Protein AF-A0A7Y0SHY5-F1 (afdb_monomer_lite)

pLDDT: mean 88.27, std 15.07, range [43.16, 98.62]

Structure (mmCIF, N/CA/C/O backbone):
data_AF-A0A7Y0SHY5-F1
#
_entry.id   AF-A0A7Y0SHY5-F1
#
loop_
_atom_site.group_PDB
_atom_site.id
_atom_site.type_symbol
_atom_site.label_atom_id
_atom_site.label_alt_id
_atom_site.label_comp_id
_atom_s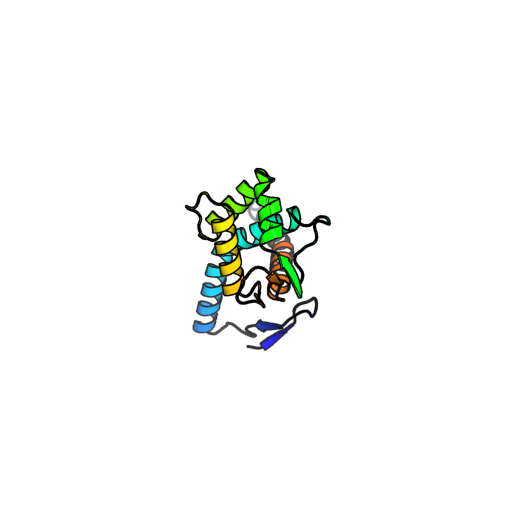ite.label_asym_id
_atom_site.label_entity_id
_atom_site.label_seq_id
_atom_site.pdbx_PDB_ins_code
_atom_site.Cartn_x
_atom_site.Cartn_y
_atom_site.Cartn_z
_atom_site.occupancy
_atom_site.B_iso_or_equiv
_atom_site.auth_seq_id
_atom_site.auth_comp_id
_atom_site.auth_asym_id
_atom_site.auth_atom_id
_atom_site.pdbx_PDB_model_num
ATOM 1 N N . MET A 1 1 ? 7.889 -0.012 -26.076 1.00 82.75 1 MET A N 1
ATOM 2 C CA . MET A 1 1 ? 7.323 -0.477 -24.797 1.00 82.75 1 MET A CA 1
ATOM 3 C C . MET A 1 1 ? 6.862 -1.886 -25.048 1.00 82.75 1 MET A C 1
ATOM 5 O O . MET A 1 1 ? 6.351 -2.134 -26.133 1.00 82.75 1 MET A O 1
ATOM 9 N N . THR A 1 2 ? 7.074 -2.766 -24.087 1.00 91.56 2 THR A N 1
ATOM 10 C CA . THR A 1 2 ? 6.633 -4.155 -24.140 1.00 91.56 2 THR A CA 1
ATOM 11 C C . THR A 1 2 ? 5.655 -4.412 -23.006 1.00 91.56 2 THR A C 1
ATOM 13 O O . THR A 1 2 ? 5.703 -3.724 -21.983 1.00 91.56 2 THR A O 1
ATOM 16 N N . THR A 1 3 ? 4.746 -5.357 -23.199 1.00 93.69 3 THR A N 1
ATOM 17 C CA . THR A 1 3 ? 3.853 -5.818 -22.139 1.00 93.69 3 THR A CA 1
ATOM 18 C C . THR A 1 3 ? 4.567 -6.915 -21.367 1.00 93.69 3 THR A C 1
ATOM 20 O O . THR A 1 3 ? 5.024 -7.890 -21.955 1.00 93.69 3 THR A O 1
ATOM 23 N N . VAL A 1 4 ? 4.665 -6.738 -20.057 1.00 94.81 4 VAL A N 1
ATOM 24 C CA . VAL A 1 4 ? 5.288 -7.679 -19.129 1.00 94.81 4 VAL A CA 1
ATOM 25 C C . VAL A 1 4 ? 4.202 -8.206 -18.200 1.00 94.81 4 VAL A C 1
ATOM 27 O O . VAL A 1 4 ? 3.299 -7.460 -17.817 1.00 94.81 4 VAL A O 1
ATOM 30 N N . GLU A 1 5 ? 4.263 -9.491 -17.885 1.00 96.25 5 GLU A N 1
ATOM 31 C CA . GLU A 1 5 ? 3.389 -10.147 -16.913 1.00 96.25 5 GLU A CA 1
ATOM 32 C C . GLU A 1 5 ? 4.039 -10.098 -15.524 1.00 96.25 5 GLU A C 1
ATOM 34 O O . GLU A 1 5 ? 5.265 -10.171 -15.415 1.00 96.25 5 GLU A O 1
ATOM 39 N N . THR A 1 6 ? 3.238 -9.946 -14.470 1.00 95.38 6 THR A N 1
ATOM 40 C CA . THR A 1 6 ? 3.718 -10.088 -13.087 1.00 95.38 6 THR A CA 1
ATOM 41 C C . THR A 1 6 ? 4.174 -11.528 -12.836 1.00 95.38 6 THR A C 1
ATOM 43 O O . THR A 1 6 ? 3.661 -12.467 -13.442 1.00 95.38 6 THR A O 1
ATOM 46 N N . GLN A 1 7 ? 5.135 -11.736 -11.937 1.00 93.81 7 GLN A N 1
ATOM 47 C CA . GLN A 1 7 ? 5.707 -13.053 -11.632 1.00 93.81 7 GLN A CA 1
ATOM 48 C C . GLN A 1 7 ? 4.658 -14.066 -11.157 1.00 93.81 7 GLN A C 1
ATOM 50 O O . GLN A 1 7 ? 4.800 -15.266 -11.384 1.00 93.81 7 GLN A O 1
ATOM 55 N N . ASP A 1 8 ? 3.598 -13.586 -10.507 1.00 93.62 8 ASP A N 1
ATOM 56 C CA . ASP A 1 8 ? 2.470 -14.399 -10.051 1.00 93.62 8 ASP A CA 1
ATOM 57 C C . ASP A 1 8 ? 1.404 -14.660 -11.135 1.00 93.62 8 ASP A C 1
ATOM 59 O O . ASP A 1 8 ? 0.438 -15.379 -10.877 1.00 93.62 8 ASP A O 1
ATOM 63 N N . GLY A 1 9 ? 1.554 -14.088 -12.336 1.00 95.25 9 GLY A N 1
ATOM 64 C CA . GLY A 1 9 ? 0.607 -14.218 -13.447 1.00 95.25 9 GLY A CA 1
ATOM 65 C C . GLY A 1 9 ? -0.733 -13.505 -13.233 1.00 95.25 9 GLY A C 1
ATOM 66 O O . GLY A 1 9 ? -1.702 -13.774 -13.944 1.00 95.25 9 GLY A O 1
ATOM 67 N N . LEU A 1 10 ? -0.845 -12.627 -12.228 1.00 94.75 10 LEU A N 1
ATOM 68 C CA . LEU A 1 10 ? -2.117 -11.992 -11.863 1.00 94.75 10 LEU A CA 1
ATOM 69 C C . LEU A 1 10 ? -2.379 -10.665 -12.590 1.00 94.75 10 LEU A C 1
ATOM 71 O O . LEU A 1 10 ? -3.498 -10.146 -12.518 1.00 94.75 10 LEU A O 1
ATOM 75 N N . GLY A 1 11 ? -1.404 -10.117 -13.322 1.00 94.38 11 GLY A N 1
ATOM 76 C CA . GLY A 1 11 ? -1.640 -8.976 -14.200 1.00 94.38 11 GLY A CA 1
ATOM 77 C C . GLY A 1 11 ? -0.485 -8.597 -15.116 1.00 94.38 11 GLY A C 1
ATOM 78 O O . GLY A 1 11 ? 0.524 -9.284 -15.220 1.00 94.38 11 GLY A O 1
ATOM 79 N N . PHE A 1 12 ? -0.668 -7.470 -15.807 1.00 94.06 12 PHE A N 1
ATOM 80 C CA . PHE A 1 12 ? 0.241 -6.987 -16.843 1.00 94.06 12 PHE A CA 1
ATOM 81 C C . PHE A 1 12 ? 0.594 -5.515 -16.633 1.00 94.06 12 PHE A C 1
ATOM 83 O O . PHE A 1 12 ? -0.245 -4.717 -16.207 1.00 94.06 12 PHE A O 1
ATOM 90 N N . TYR A 1 13 ? 1.814 -5.137 -17.005 1.00 91.75 13 TYR A N 1
ATOM 91 C CA . TYR A 1 13 ? 2.288 -3.755 -17.021 1.00 91.75 13 TYR A CA 1
ATOM 92 C C . TYR A 1 13 ? 3.112 -3.465 -18.282 1.00 91.75 13 TYR A C 1
ATOM 94 O O . TYR A 1 13 ? 3.517 -4.368 -19.010 1.00 91.75 13 TYR A O 1
ATOM 102 N N . CYS A 1 14 ? 3.324 -2.183 -18.588 1.00 90.50 14 CYS A N 1
ATOM 103 C CA . CYS A 1 14 ? 4.143 -1.769 -19.728 1.00 90.50 14 CYS A CA 1
ATOM 104 C C . CYS A 1 14 ? 5.562 -1.431 -19.267 1.00 90.50 14 CYS A C 1
ATOM 106 O O . CYS A 1 14 ? 5.747 -0.519 -18.464 1.00 90.50 14 CYS A O 1
ATOM 108 N N . GLY A 1 15 ? 6.558 -2.120 -19.818 1.00 87.19 15 GLY A N 1
ATOM 109 C CA . GLY A 1 15 ? 7.976 -1.847 -19.601 1.00 87.19 15 GLY A CA 1
ATOM 110 C C . GLY A 1 15 ? 8.626 -1.141 -20.793 1.00 87.19 15 GLY A C 1
ATOM 111 O O . GLY A 1 15 ? 8.212 -1.294 -21.949 1.00 87.19 15 GLY A O 1
ATOM 112 N N . TYR A 1 16 ? 9.682 -0.372 -20.539 1.00 86.88 16 TYR A N 1
ATOM 113 C CA . TYR A 1 16 ? 10.583 0.086 -21.596 1.00 86.88 16 TYR A CA 1
ATOM 114 C C . TYR A 1 16 ? 11.632 -0.995 -21.877 1.00 86.88 16 TYR A C 1
ATOM 116 O O . TYR A 1 16 ? 12.381 -1.363 -20.986 1.00 86.88 16 TYR A O 1
ATOM 124 N N . GLU A 1 17 ? 11.728 -1.461 -23.125 1.00 85.94 17 GLU A N 1
ATOM 125 C CA . GLU A 1 17 ? 12.790 -2.394 -23.554 1.00 85.94 17 GLU A CA 1
ATOM 126 C C . GLU A 1 17 ? 14.173 -1.726 -23.578 1.00 85.94 17 GLU A C 1
ATOM 128 O O . GLU A 1 17 ? 15.198 -2.382 -23.445 1.00 85.94 17 GLU A O 1
ATOM 133 N N . ASN A 1 18 ? 14.197 -0.408 -23.792 1.00 83.38 18 ASN A N 1
ATOM 134 C CA . ASN A 1 18 ? 15.405 0.399 -23.890 1.00 83.38 18 ASN A CA 1
ATOM 135 C C . ASN A 1 18 ? 15.077 1.863 -23.525 1.00 83.38 18 ASN A C 1
ATOM 137 O O . ASN A 1 18 ? 14.045 2.408 -23.955 1.00 83.38 18 ASN A O 1
ATOM 141 N N . ILE A 1 19 ? 15.969 2.489 -22.750 1.00 86.69 19 ILE A N 1
ATOM 142 C CA . ILE A 1 19 ? 15.853 3.863 -22.236 1.00 86.69 19 ILE A CA 1
ATOM 143 C C . ILE A 1 19 ? 16.953 4.816 -22.748 1.00 86.69 19 ILE A C 1
ATOM 145 O O . ILE A 1 19 ? 17.099 5.915 -22.223 1.00 86.69 19 ILE A O 1
ATOM 149 N N . ASP A 1 20 ? 17.689 4.451 -23.800 1.00 89.50 20 ASP A N 1
ATOM 150 C CA . ASP A 1 20 ? 18.842 5.198 -24.341 1.00 89.50 20 ASP A CA 1
ATOM 151 C C . ASP A 1 20 ? 18.462 6.569 -24.918 1.00 89.50 20 ASP A C 1
ATOM 153 O O . ASP A 1 20 ? 19.301 7.444 -25.125 1.00 89.50 20 ASP A O 1
ATOM 157 N N . ASN A 1 21 ? 17.173 6.790 -25.173 1.00 90.25 21 ASN A N 1
ATOM 158 C CA . ASN A 1 21 ? 16.665 8.091 -25.573 1.00 90.25 21 ASN A CA 1
ATOM 159 C C . ASN A 1 21 ? 16.507 9.010 -24.348 1.00 90.25 21 ASN A C 1
ATOM 161 O O . ASN A 1 21 ? 15.717 8.712 -23.452 1.00 90.25 21 ASN A O 1
ATOM 165 N N . THR A 1 22 ? 17.157 10.179 -24.367 1.00 89.88 22 THR A N 1
ATOM 166 C CA . THR A 1 22 ? 17.115 11.187 -23.289 1.00 89.88 22 THR A CA 1
ATOM 167 C C . THR A 1 22 ? 15.703 11.518 -22.807 1.00 89.88 22 THR A C 1
ATOM 169 O O . THR A 1 22 ? 15.482 11.669 -21.609 1.00 89.88 22 THR A O 1
ATOM 172 N N . ARG A 1 23 ? 14.720 11.601 -23.712 1.00 89.12 23 ARG A N 1
ATOM 173 C CA . ARG A 1 23 ? 13.326 11.862 -23.337 1.00 89.12 23 ARG A CA 1
ATOM 174 C C . ARG A 1 23 ? 12.750 10.719 -22.502 1.00 89.12 23 ARG A C 1
ATOM 176 O O . ARG A 1 23 ? 12.195 10.985 -21.444 1.00 89.12 23 ARG A O 1
ATOM 183 N N . LYS A 1 24 ? 12.916 9.470 -22.951 1.00 87.38 24 LYS A N 1
ATOM 184 C CA . LYS A 1 24 ? 12.437 8.283 -22.223 1.00 87.38 24 LYS A CA 1
ATOM 185 C C . LYS A 1 24 ? 13.116 8.168 -20.863 1.00 87.38 24 LYS A C 1
ATOM 187 O O . LYS A 1 24 ? 12.451 7.911 -19.870 1.00 87.38 24 LYS A O 1
ATOM 192 N N . LYS A 1 25 ? 14.427 8.425 -20.810 1.00 89.38 25 LYS A N 1
ATOM 193 C CA . LYS A 1 25 ? 15.184 8.461 -19.557 1.00 89.38 25 LYS A CA 1
ATOM 194 C C . LYS A 1 25 ? 14.607 9.489 -18.581 1.00 89.38 25 LYS A C 1
ATOM 196 O O . LYS A 1 25 ? 14.391 9.164 -17.421 1.00 89.38 25 LYS A O 1
ATOM 201 N N . ASN A 1 26 ? 14.310 10.700 -19.052 1.00 90.06 26 ASN A N 1
ATOM 202 C CA . ASN A 1 26 ? 13.715 11.745 -18.218 1.00 90.06 26 ASN A CA 1
ATOM 203 C C . ASN A 1 26 ? 12.294 11.393 -17.747 1.00 90.06 26 ASN A C 1
ATOM 205 O O . ASN A 1 26 ? 11.949 11.691 -16.608 1.00 90.06 26 ASN A O 1
ATOM 209 N N . GLU A 1 27 ? 11.480 10.764 -18.599 1.00 88.94 27 GLU A N 1
ATOM 210 C CA . GLU A 1 27 ? 10.140 10.282 -18.231 1.00 88.94 27 GLU A CA 1
ATOM 211 C C . GLU A 1 27 ? 10.229 9.216 -17.123 1.00 88.94 27 GLU A C 1
ATOM 213 O O . GLU A 1 27 ? 9.608 9.377 -16.076 1.00 88.94 27 GLU A O 1
ATOM 218 N N . VAL A 1 28 ? 11.092 8.206 -17.284 1.00 88.88 28 VAL A N 1
ATOM 219 C CA . VAL A 1 28 ? 11.311 7.152 -16.274 1.00 88.88 28 VAL A CA 1
ATOM 220 C C . VAL A 1 28 ? 11.839 7.719 -14.955 1.00 88.88 28 VAL A C 1
ATOM 222 O O . VAL A 1 28 ? 11.361 7.336 -13.891 1.00 88.88 28 VAL A O 1
ATOM 225 N N . LEU A 1 29 ? 12.800 8.648 -15.000 1.00 89.75 29 LEU A N 1
ATOM 226 C CA . LEU A 1 29 ? 13.338 9.279 -13.790 1.00 89.75 29 LEU A CA 1
ATOM 227 C C . LEU A 1 29 ? 12.265 10.058 -13.027 1.00 89.75 29 LEU A C 1
ATOM 229 O O . LEU A 1 29 ? 12.227 10.006 -11.800 1.00 89.75 29 LEU A O 1
ATOM 233 N N . LYS A 1 30 ? 11.375 10.746 -13.745 1.00 90.88 30 LYS A N 1
ATOM 234 C CA . LYS A 1 30 ? 10.262 11.470 -13.134 1.00 90.88 30 LYS A CA 1
ATOM 235 C C . LYS A 1 30 ? 9.277 10.514 -12.461 1.00 90.88 30 LYS A C 1
ATOM 237 O O . LYS A 1 30 ? 8.863 10.770 -11.333 1.00 90.88 30 LYS A O 1
ATOM 242 N N . ASP A 1 31 ? 8.921 9.422 -13.132 1.00 87.56 31 ASP A N 1
ATOM 243 C CA . ASP A 1 31 ? 8.024 8.409 -12.568 1.00 87.56 31 ASP A CA 1
ATOM 244 C C . ASP A 1 31 ? 8.646 7.756 -11.326 1.00 87.56 31 ASP A C 1
ATOM 246 O O . ASP A 1 31 ? 7.975 7.584 -10.306 1.00 87.56 31 ASP A O 1
ATOM 250 N N . PHE A 1 32 ? 9.951 7.478 -11.369 1.00 88.44 32 PHE A N 1
ATOM 251 C CA . PHE A 1 32 ? 10.704 6.954 -10.233 1.00 88.44 32 PHE A CA 1
ATOM 252 C C . PHE A 1 32 ? 10.758 7.933 -9.054 1.00 88.44 32 PHE A C 1
ATOM 254 O O . PHE A 1 32 ? 10.600 7.519 -7.905 1.00 88.44 32 PHE A O 1
ATOM 261 N N . GLU A 1 33 ? 10.951 9.229 -9.307 1.00 91.00 33 GLU A N 1
ATOM 262 C CA . GLU A 1 33 ? 10.963 10.251 -8.256 1.00 91.00 33 GLU A CA 1
ATOM 263 C C . GLU A 1 33 ? 9.599 10.335 -7.554 1.00 91.00 33 GLU A C 1
ATOM 265 O O . GLU A 1 33 ? 9.526 10.337 -6.323 1.00 91.00 33 GLU A O 1
ATOM 270 N N . VAL A 1 34 ? 8.508 10.326 -8.325 1.00 88.94 34 VAL A N 1
ATOM 271 C CA . VAL A 1 34 ? 7.140 10.305 -7.784 1.00 88.94 34 VAL A CA 1
ATOM 272 C C . VAL A 1 34 ? 6.886 9.030 -6.976 1.00 88.94 34 VAL A C 1
ATOM 274 O O . VAL A 1 34 ? 6.342 9.091 -5.867 1.00 88.94 34 VAL A O 1
ATOM 277 N N . PHE A 1 35 ? 7.303 7.876 -7.497 1.00 88.81 35 PHE A N 1
ATOM 278 C CA . PHE A 1 35 ? 7.180 6.601 -6.798 1.00 88.81 35 PHE A CA 1
ATOM 279 C C . PHE A 1 35 ? 7.961 6.608 -5.477 1.00 88.81 35 PHE A C 1
ATOM 281 O O . PHE A 1 35 ? 7.390 6.324 -4.427 1.00 88.81 35 PHE A O 1
ATOM 288 N N . SER A 1 36 ? 9.220 7.046 -5.489 1.00 89.12 36 SER A N 1
ATOM 289 C CA . SER A 1 36 ? 10.087 7.102 -4.303 1.00 89.12 36 SER A CA 1
ATOM 290 C C . SER A 1 36 ? 9.514 7.989 -3.194 1.00 89.12 36 SER A C 1
ATOM 292 O O . SER A 1 36 ? 9.597 7.646 -2.016 1.00 89.12 36 SER A O 1
ATOM 294 N N . GLN A 1 37 ? 8.870 9.106 -3.551 1.00 91.38 37 GLN A N 1
ATOM 295 C CA . GLN A 1 37 ? 8.228 10.004 -2.582 1.00 91.38 37 GLN A CA 1
ATOM 296 C C . GLN A 1 37 ? 6.994 9.395 -1.901 1.00 91.38 37 GLN A C 1
ATOM 298 O O . GLN A 1 37 ? 6.617 9.831 -0.813 1.00 91.38 37 GLN A O 1
ATOM 303 N N . THR A 1 38 ? 6.338 8.425 -2.540 1.00 93.31 38 THR A N 1
ATOM 304 C CA . THR A 1 38 ? 5.077 7.835 -2.058 1.00 93.31 38 THR A CA 1
ATOM 305 C C . THR A 1 38 ? 5.261 6.433 -1.480 1.00 93.31 38 THR A C 1
ATOM 307 O O . THR A 1 38 ? 4.466 6.018 -0.634 1.00 93.31 38 THR A O 1
ATOM 310 N N . MET A 1 39 ? 6.337 5.739 -1.862 1.00 94.44 39 MET A N 1
ATOM 311 C CA . MET A 1 39 ? 6.637 4.350 -1.515 1.00 94.44 39 MET A CA 1
ATOM 312 C C . MET A 1 39 ? 6.533 4.068 -0.014 1.00 94.44 39 MET A C 1
ATOM 314 O O . MET A 1 39 ? 5.869 3.112 0.382 1.00 94.44 39 MET A O 1
ATOM 318 N N . GLU A 1 40 ? 7.112 4.918 0.838 1.00 95.06 40 GLU A N 1
ATOM 319 C CA . GLU A 1 40 ? 7.061 4.733 2.295 1.00 95.06 40 GLU A CA 1
ATOM 320 C C . GLU A 1 40 ? 5.615 4.689 2.821 1.00 95.06 40 GLU A C 1
ATOM 322 O O . GLU A 1 40 ? 5.271 3.836 3.639 1.00 95.06 40 GLU A O 1
ATOM 327 N N . GLY A 1 41 ? 4.742 5.563 2.308 1.00 97.38 41 GLY A N 1
ATOM 328 C CA . GLY A 1 41 ? 3.329 5.591 2.684 1.00 97.38 41 GLY A CA 1
ATOM 329 C C . GLY A 1 41 ? 2.556 4.366 2.189 1.00 97.38 41 GLY A C 1
ATOM 330 O O . GLY A 1 41 ? 1.700 3.854 2.909 1.00 97.38 41 GLY A O 1
ATOM 331 N N . ILE A 1 42 ? 2.886 3.856 0.999 1.00 97.50 42 ILE A N 1
ATOM 332 C CA . ILE A 1 42 ? 2.284 2.633 0.447 1.00 97.50 42 ILE A CA 1
ATOM 333 C C . ILE A 1 42 ? 2.728 1.391 1.238 1.00 97.50 42 ILE A C 1
ATOM 335 O O . ILE A 1 42 ? 1.904 0.541 1.573 1.00 97.50 42 ILE A O 1
ATOM 339 N N . ILE A 1 43 ? 4.006 1.294 1.614 1.00 96.38 43 ILE A N 1
ATOM 340 C CA . ILE A 1 43 ? 4.511 0.208 2.469 1.00 96.38 43 ILE A CA 1
ATOM 341 C C . ILE A 1 43 ? 3.870 0.277 3.860 1.00 96.38 43 ILE A C 1
ATOM 343 O O . ILE A 1 43 ? 3.485 -0.748 4.425 1.00 96.38 43 ILE A O 1
ATOM 347 N N . ALA A 1 44 ? 3.730 1.477 4.427 1.00 97.94 44 ALA A N 1
ATOM 348 C CA . ALA A 1 44 ? 3.042 1.660 5.700 1.00 97.94 44 ALA A CA 1
ATOM 349 C C . ALA A 1 44 ? 1.570 1.214 5.616 1.00 97.94 44 ALA A C 1
ATOM 351 O O . ALA A 1 44 ? 1.087 0.553 6.536 1.00 97.94 44 ALA A O 1
ATOM 352 N N . TRP A 1 45 ? 0.887 1.478 4.497 1.00 98.25 45 TRP A N 1
ATOM 353 C CA . TRP A 1 45 ? -0.457 0.955 4.237 1.00 98.25 45 TRP A CA 1
ATOM 354 C C . TRP A 1 45 ? -0.504 -0.577 4.222 1.00 98.25 45 TRP A C 1
ATOM 356 O O . TRP A 1 45 ? -1.359 -1.161 4.887 1.00 98.25 45 TRP A O 1
ATOM 366 N N . LEU A 1 46 ? 0.436 -1.241 3.536 1.00 96.69 46 LEU A N 1
ATOM 367 C CA . LEU A 1 46 ? 0.525 -2.707 3.537 1.00 96.69 46 LEU A CA 1
ATOM 368 C C . LEU A 1 46 ? 0.657 -3.272 4.957 1.00 96.69 46 LEU A C 1
ATOM 370 O O . LEU A 1 46 ? 0.012 -4.264 5.292 1.00 96.69 46 LEU A O 1
ATOM 374 N N . LYS A 1 47 ? 1.463 -2.624 5.808 1.00 96.38 47 LYS A N 1
ATOM 375 C CA . LYS A 1 47 ? 1.624 -3.017 7.216 1.00 96.38 47 LYS A CA 1
ATOM 376 C C . LYS A 1 47 ? 0.330 -2.833 8.009 1.00 96.38 47 LYS A C 1
ATOM 378 O O . LYS A 1 47 ? -0.037 -3.743 8.744 1.00 96.38 47 LYS A O 1
ATOM 383 N N . LEU A 1 48 ? -0.365 -1.704 7.842 1.00 98.12 48 LEU A N 1
ATOM 384 C CA . LEU A 1 48 ? -1.654 -1.452 8.494 1.00 98.12 48 LEU A CA 1
ATOM 385 C C . LEU A 1 48 ? -2.682 -2.523 8.110 1.00 98.12 48 LEU A C 1
ATOM 387 O O . LEU A 1 48 ? -3.274 -3.138 8.990 1.00 98.12 48 LEU A O 1
ATOM 391 N N . ALA A 1 49 ? -2.861 -2.773 6.810 1.00 96.56 49 ALA A N 1
ATOM 392 C CA . ALA A 1 49 ? -3.820 -3.760 6.321 1.00 96.56 49 ALA A CA 1
ATOM 393 C C . ALA A 1 49 ? -3.499 -5.172 6.835 1.00 96.56 49 ALA A C 1
ATOM 395 O O . ALA A 1 49 ? -4.391 -5.871 7.308 1.00 96.56 49 ALA A O 1
ATOM 396 N N . ARG A 1 50 ? -2.216 -5.556 6.836 1.00 95.19 50 ARG A N 1
ATOM 397 C CA . ARG A 1 50 ? -1.762 -6.837 7.391 1.00 95.19 50 ARG A CA 1
ATOM 398 C C . ARG A 1 50 ? -2.022 -6.957 8.893 1.00 95.19 50 ARG A C 1
ATOM 400 O O . ARG A 1 50 ? -2.360 -8.031 9.359 1.00 95.19 50 ARG A O 1
ATOM 407 N N . ASN A 1 51 ? -1.858 -5.871 9.647 1.00 95.50 51 ASN A N 1
ATOM 408 C CA . ASN A 1 51 ? -2.120 -5.858 11.089 1.00 95.50 51 ASN A CA 1
ATOM 409 C C . ASN A 1 51 ? -3.620 -5.958 11.425 1.00 95.50 51 ASN A C 1
ATOM 411 O O . ASN A 1 51 ? -3.953 -6.273 12.565 1.00 95.50 51 ASN A O 1
ATOM 415 N N . ILE A 1 52 ? -4.505 -5.647 10.471 1.00 95.75 52 ILE A N 1
ATOM 416 C CA . ILE A 1 52 ? -5.961 -5.769 10.622 1.00 95.75 52 ILE A CA 1
ATOM 417 C C . ILE A 1 52 ? -6.452 -7.161 10.190 1.00 95.75 52 ILE A C 1
ATOM 419 O O . ILE A 1 52 ? -7.386 -7.683 10.794 1.00 95.75 52 ILE A O 1
ATOM 423 N N . ASP A 1 53 ? -5.844 -7.775 9.169 1.00 93.19 53 ASP A N 1
ATOM 424 C CA . ASP A 1 53 ? -6.194 -9.137 8.743 1.00 93.19 53 ASP A CA 1
ATOM 425 C C . ASP A 1 53 ? -5.861 -10.160 9.844 1.00 93.19 53 ASP A C 1
ATOM 427 O O . ASP A 1 53 ? -4.742 -10.209 10.357 1.00 93.19 53 ASP A O 1
ATOM 431 N N . SER A 1 54 ? -6.830 -11.013 10.186 1.00 89.06 54 SER A N 1
ATOM 432 C CA . SER A 1 54 ? -6.703 -11.993 11.275 1.00 89.06 54 SER A CA 1
ATOM 433 C C . SER A 1 54 ? -5.578 -13.003 11.056 1.00 89.06 54 SER A C 1
ATOM 435 O O . SER A 1 54 ? -4.961 -13.456 12.017 1.00 89.06 54 SER A O 1
ATOM 437 N N . ASP A 1 55 ? -5.300 -13.329 9.794 1.00 91.62 55 ASP A N 1
ATOM 438 C CA . ASP A 1 55 ? -4.266 -14.280 9.393 1.00 91.62 55 ASP A CA 1
ATOM 439 C C . ASP A 1 55 ? -2.965 -13.564 8.994 1.00 91.62 55 ASP A C 1
ATOM 441 O O . ASP A 1 55 ? -2.024 -14.198 8.513 1.00 91.62 55 ASP A O 1
ATOM 445 N N . SER A 1 56 ? -2.901 -12.237 9.170 1.00 91.31 56 SER A N 1
ATOM 446 C CA . SER A 1 56 ? -1.777 -11.395 8.753 1.00 91.31 56 SER A CA 1
ATOM 447 C C . SER A 1 56 ? -1.366 -11.611 7.292 1.00 91.31 56 SER A C 1
ATOM 449 O O . SER A 1 56 ? -0.178 -11.559 6.949 1.00 91.31 56 SER A O 1
ATOM 451 N N . ARG A 1 57 ? -2.340 -11.861 6.412 1.00 90.25 57 ARG A N 1
ATOM 452 C CA . ARG A 1 57 ? -2.082 -12.112 4.992 1.00 90.25 57 ARG A CA 1
ATOM 453 C C . ARG A 1 57 ? -1.726 -10.821 4.253 1.00 90.25 57 ARG A C 1
ATOM 455 O O . ARG A 1 57 ? -2.251 -9.751 4.571 1.00 90.25 57 ARG A O 1
ATOM 462 N N . PRO A 1 58 ? -0.838 -10.901 3.247 1.00 92.44 58 PRO A N 1
ATOM 463 C CA . PRO A 1 58 ? -0.589 -9.785 2.346 1.00 92.44 58 PRO A CA 1
ATOM 464 C C . PRO A 1 58 ? -1.821 -9.492 1.477 1.00 92.44 58 PRO A C 1
ATOM 466 O O . PRO A 1 58 ? -2.665 -10.359 1.240 1.00 92.44 58 PRO A O 1
ATOM 469 N N . ILE A 1 59 ? -1.902 -8.264 0.965 1.00 96.00 59 ILE A N 1
ATOM 470 C CA . ILE A 1 59 ? -2.930 -7.889 -0.006 1.00 96.00 59 ILE A CA 1
ATOM 471 C C . ILE A 1 59 ? -2.576 -8.538 -1.341 1.00 96.00 59 ILE A C 1
ATOM 473 O O . ILE A 1 59 ? -1.586 -8.174 -1.961 1.00 96.00 59 ILE A O 1
ATOM 477 N N . MET A 1 60 ? -3.411 -9.460 -1.804 1.00 95.31 60 MET A N 1
ATOM 478 C CA . MET A 1 60 ? -3.236 -10.130 -3.094 1.00 95.31 60 MET A CA 1
ATOM 479 C C . MET A 1 60 ? -4.183 -9.557 -4.144 1.00 95.31 60 MET A C 1
ATOM 481 O O . MET A 1 60 ? -5.282 -9.110 -3.806 1.00 95.31 60 MET A O 1
ATOM 485 N N . ALA A 1 61 ? -3.795 -9.609 -5.420 1.00 96.75 61 ALA A N 1
ATOM 486 C CA . ALA A 1 61 ? -4.673 -9.230 -6.525 1.00 96.75 61 ALA A CA 1
ATOM 487 C C . ALA A 1 61 ? -6.004 -10.007 -6.466 1.00 96.75 61 ALA A C 1
ATOM 489 O O . ALA A 1 61 ? -6.044 -11.195 -6.151 1.00 96.75 61 ALA A O 1
ATOM 490 N N . GLY A 1 62 ? -7.118 -9.314 -6.712 1.00 95.88 62 GLY A N 1
ATOM 491 C CA . GLY A 1 62 ? -8.473 -9.850 -6.538 1.00 95.88 62 GLY A CA 1
ATOM 492 C C . GLY A 1 62 ? -8.964 -9.900 -5.084 1.00 95.88 62 GLY A C 1
ATOM 493 O O . GLY A 1 62 ? -10.161 -10.096 -4.854 1.00 95.88 62 GLY A O 1
ATOM 494 N N . GLY A 1 63 ? -8.082 -9.675 -4.105 1.00 95.00 63 GLY A N 1
ATOM 495 C CA . GLY A 1 63 ? -8.426 -9.549 -2.693 1.00 95.00 63 GLY A CA 1
ATOM 496 C C . GLY A 1 63 ? -9.400 -8.399 -2.444 1.00 95.00 63 GLY A C 1
ATOM 497 O O . GLY A 1 63 ? -9.358 -7.367 -3.117 1.00 95.00 63 GLY A O 1
ATOM 498 N N . LYS A 1 64 ? -10.302 -8.584 -1.479 1.00 94.62 64 LYS A N 1
ATOM 499 C CA . LYS A 1 64 ? -11.355 -7.619 -1.147 1.00 94.62 64 LYS A CA 1
ATOM 500 C C . LYS A 1 64 ? -11.070 -6.955 0.191 1.00 94.62 64 LYS A C 1
ATOM 502 O O . LYS A 1 64 ? -10.693 -7.637 1.136 1.00 94.62 64 LYS A O 1
ATOM 507 N N . LEU A 1 65 ? -11.315 -5.652 0.269 1.00 94.31 65 LEU A N 1
ATOM 508 C CA . LEU A 1 65 ? -11.252 -4.875 1.504 1.00 94.31 65 LEU A CA 1
ATOM 509 C C . LEU A 1 65 ? -12.533 -4.068 1.694 1.00 94.31 65 LEU A C 1
ATOM 511 O O . LEU A 1 65 ? -13.018 -3.423 0.761 1.00 94.31 65 LEU A O 1
ATOM 515 N N . SER A 1 66 ? -13.058 -4.099 2.914 1.00 94.50 66 SER A N 1
ATOM 516 C CA . SER A 1 66 ? -14.228 -3.336 3.341 1.00 94.50 66 SER A CA 1
ATOM 517 C C . SER A 1 66 ? -13.786 -2.106 4.132 1.00 94.50 66 SER A C 1
ATOM 519 O O . SER A 1 66 ? -13.086 -2.230 5.137 1.00 94.50 66 SER A O 1
ATOM 521 N N . GLU A 1 67 ? -14.215 -0.912 3.714 1.00 95.56 67 GLU A N 1
ATOM 522 C CA . GLU A 1 67 ? -13.938 0.333 4.447 1.00 95.56 67 GLU A CA 1
ATOM 523 C C . GLU A 1 67 ? -14.463 0.261 5.881 1.00 95.56 67 GLU A C 1
ATOM 525 O O . GLU A 1 67 ? -13.782 0.692 6.805 1.00 95.56 67 GLU A O 1
ATOM 530 N N . SER A 1 68 ? -15.657 -0.305 6.076 1.00 94.88 68 SER A N 1
ATOM 531 C CA . SER A 1 68 ? -16.271 -0.412 7.401 1.00 94.88 68 SER A CA 1
ATOM 532 C C . SER A 1 68 ? -15.509 -1.345 8.338 1.00 94.88 68 SER A C 1
ATOM 534 O O . SER A 1 68 ? -15.402 -1.040 9.520 1.00 94.88 68 SER A O 1
ATOM 536 N N . GLU A 1 69 ? -14.956 -2.447 7.824 1.00 95.12 69 GLU A N 1
ATOM 537 C CA . GLU A 1 69 ? -14.168 -3.385 8.637 1.00 95.12 69 GLU A CA 1
ATOM 538 C C . GLU A 1 69 ? -12.825 -2.763 9.029 1.00 95.12 69 GLU A C 1
ATOM 540 O O . GLU A 1 69 ? -12.443 -2.798 10.197 1.00 95.12 69 GLU A O 1
ATOM 545 N N . LEU A 1 70 ? -12.150 -2.118 8.069 1.00 96.88 70 LEU A N 1
ATOM 546 C CA . LEU A 1 70 ? -10.917 -1.375 8.329 1.00 96.88 70 LEU A CA 1
ATOM 547 C C . LEU A 1 70 ? -11.149 -0.268 9.362 1.00 96.88 70 LEU A C 1
ATOM 549 O O . LEU A 1 70 ? -10.372 -0.134 10.303 1.00 96.88 70 LEU A O 1
ATOM 553 N N . LEU A 1 71 ? -12.218 0.518 9.198 1.00 97.50 71 LEU A N 1
ATOM 554 C CA . LEU A 1 71 ? -12.530 1.621 10.098 1.00 97.50 71 LEU A CA 1
ATOM 555 C C . LEU A 1 71 ? -12.812 1.130 11.519 1.00 97.50 71 LEU A C 1
ATOM 557 O O . LEU A 1 71 ? -12.241 1.684 12.454 1.00 97.50 71 LEU A O 1
ATOM 561 N N . ALA A 1 72 ? -13.630 0.084 11.672 1.00 97.31 72 ALA A N 1
ATOM 562 C CA . ALA A 1 72 ? -13.944 -0.491 12.977 1.00 97.31 72 ALA A CA 1
ATOM 563 C C . ALA A 1 72 ? -12.673 -0.959 13.705 1.00 97.31 72 ALA A C 1
ATOM 565 O O . ALA A 1 72 ? -12.424 -0.546 14.836 1.00 97.31 72 ALA A O 1
ATOM 566 N N . ALA A 1 73 ? -11.810 -1.723 13.025 1.00 97.56 73 ALA A N 1
ATOM 567 C CA . ALA A 1 73 ? -10.549 -2.186 13.604 1.00 97.56 73 ALA A CA 1
ATOM 568 C C . ALA A 1 73 ? -9.622 -1.023 14.003 1.00 97.56 73 ALA A C 1
ATOM 570 O O . ALA A 1 73 ? -8.972 -1.060 15.049 1.00 97.56 73 ALA A O 1
ATOM 571 N N . ILE A 1 74 ? -9.561 0.032 13.184 1.00 98.12 74 ILE A N 1
ATOM 572 C CA . ILE A 1 74 ? -8.754 1.222 13.473 1.00 98.12 74 ILE A CA 1
ATOM 573 C C . ILE A 1 74 ? -9.293 1.959 14.704 1.00 98.12 74 ILE A C 1
ATOM 575 O O . ILE A 1 74 ? -8.519 2.317 15.589 1.00 98.12 74 ILE A O 1
ATOM 579 N N . GLU A 1 75 ? -10.601 2.188 14.792 1.00 97.31 75 GLU A N 1
ATOM 580 C CA . GLU A 1 75 ? -11.211 2.926 15.905 1.00 97.31 75 GLU A CA 1
ATOM 581 C C . GLU A 1 75 ? -11.041 2.207 17.253 1.00 97.31 75 GLU A C 1
ATOM 583 O O . GLU A 1 75 ? -10.894 2.863 18.284 1.00 97.31 75 GLU A O 1
ATOM 588 N N . GLU A 1 76 ? -10.936 0.878 17.245 1.00 97.31 76 GLU A N 1
ATOM 589 C CA . GLU A 1 76 ? -10.703 0.059 18.440 1.00 97.31 76 GLU A CA 1
ATOM 590 C C . GLU A 1 76 ? -9.234 0.025 18.907 1.00 97.31 76 GLU A C 1
ATOM 592 O O . GLU A 1 76 ? -8.940 -0.458 20.002 1.00 97.31 76 GLU A O 1
ATOM 597 N N . SER A 1 77 ? -8.288 0.557 18.121 1.00 97.62 77 SER A N 1
ATOM 598 C CA . SER A 1 77 ? -6.853 0.446 18.408 1.00 97.62 77 SER A CA 1
ATOM 599 C C . SER A 1 77 ? -6.089 1.754 18.216 1.00 97.62 77 SER A C 1
ATOM 601 O O . SER A 1 77 ? -5.826 2.200 17.100 1.00 97.62 77 SER A O 1
ATOM 603 N N . ASN A 1 78 ? -5.588 2.315 19.322 1.00 97.38 78 ASN A N 1
ATOM 604 C CA . ASN A 1 78 ? -4.709 3.493 19.294 1.00 97.38 78 ASN A CA 1
ATOM 605 C C . ASN A 1 78 ? -3.449 3.271 18.435 1.00 97.38 78 ASN A C 1
ATOM 607 O O . ASN A 1 78 ? -2.952 4.198 17.800 1.00 97.38 78 ASN A O 1
ATOM 611 N N . SER A 1 79 ? -2.927 2.039 18.395 1.00 97.88 79 SER A N 1
ATOM 612 C CA . SER A 1 79 ? -1.774 1.698 17.552 1.00 97.88 79 SER A CA 1
ATOM 613 C C . SER A 1 79 ? -2.116 1.812 16.065 1.00 97.88 79 SER A C 1
ATOM 615 O O . SER A 1 79 ? -1.348 2.399 15.301 1.00 97.88 79 SER A O 1
ATOM 617 N N . LEU A 1 80 ? -3.284 1.308 15.654 1.00 98.19 80 LEU A N 1
ATOM 618 C CA . LEU A 1 80 ? -3.743 1.399 14.267 1.00 98.19 80 LEU A CA 1
ATOM 619 C C . LEU A 1 80 ? -4.103 2.839 13.879 1.00 98.19 80 LEU A C 1
ATOM 621 O O . LEU A 1 80 ? -3.803 3.250 12.762 1.00 98.19 80 LEU A O 1
ATOM 625 N N . GLN A 1 81 ? -4.646 3.639 14.801 1.00 98.44 81 GLN A N 1
ATOM 626 C CA . GLN A 1 81 ? -4.863 5.076 14.577 1.00 98.44 81 GLN A CA 1
ATOM 627 C C . GLN A 1 81 ? -3.546 5.817 14.329 1.00 98.44 81 GLN A C 1
ATOM 629 O O . GLN A 1 81 ? -3.433 6.563 13.361 1.00 98.44 81 GLN A O 1
ATOM 634 N N . ASN A 1 82 ? -2.512 5.554 15.133 1.00 98.19 82 ASN A N 1
ATOM 635 C CA . ASN A 1 82 ? -1.187 6.143 14.918 1.00 98.19 82 ASN A CA 1
ATOM 636 C C . ASN A 1 82 ? -0.566 5.708 13.579 1.00 98.19 82 ASN A C 1
ATOM 638 O O . ASN A 1 82 ? 0.072 6.513 12.898 1.00 98.19 82 ASN A O 1
ATOM 642 N N . GLN A 1 83 ? -0.762 4.447 13.177 1.00 98.31 83 GLN A N 1
ATOM 643 C CA . GLN A 1 83 ? -0.333 3.957 11.863 1.00 98.31 83 GLN A CA 1
ATOM 644 C C . GLN A 1 83 ? -1.078 4.675 10.730 1.00 98.31 83 GLN A C 1
ATOM 646 O O . GLN A 1 83 ? -0.442 5.122 9.775 1.00 98.31 83 GLN A O 1
ATOM 651 N N . LEU A 1 84 ? -2.399 4.844 10.849 1.00 98.62 84 LEU A N 1
ATOM 652 C CA . LEU A 1 84 ? -3.205 5.587 9.881 1.00 98.62 84 LEU A CA 1
ATOM 653 C C . LEU A 1 84 ? -2.742 7.046 9.764 1.00 98.62 84 LEU A C 1
ATOM 655 O O . LEU A 1 84 ? -2.615 7.562 8.654 1.00 98.62 84 LEU A O 1
ATOM 659 N N . ASP A 1 85 ? -2.435 7.694 10.886 1.00 98.31 85 ASP A N 1
ATOM 660 C CA . ASP A 1 85 ? -1.928 9.068 10.924 1.00 98.31 85 ASP A CA 1
ATOM 661 C C . ASP A 1 85 ? -0.582 9.192 10.219 1.00 98.31 85 ASP A C 1
ATOM 663 O O . ASP A 1 85 ? -0.379 10.091 9.399 1.00 98.31 85 ASP A O 1
ATOM 667 N N . HIS A 1 86 ? 0.321 8.246 10.470 1.00 98.19 86 HIS A N 1
ATOM 668 C CA . HIS A 1 86 ? 1.597 8.181 9.775 1.00 98.19 86 HIS A CA 1
ATOM 669 C C . HIS A 1 86 ? 1.413 8.044 8.253 1.00 98.19 86 HIS A C 1
ATOM 671 O O . HIS A 1 86 ? 2.016 8.804 7.490 1.00 98.19 86 HIS A O 1
ATOM 677 N N . ILE A 1 87 ? 0.530 7.145 7.802 1.00 98.50 87 ILE A N 1
ATOM 678 C CA . ILE A 1 87 ? 0.217 6.959 6.375 1.00 98.50 87 ILE A CA 1
ATOM 679 C C . ILE A 1 87 ? -0.368 8.243 5.775 1.00 98.50 87 ILE A C 1
ATOM 681 O O . ILE A 1 87 ? 0.078 8.691 4.716 1.00 98.50 87 ILE A O 1
ATOM 685 N N . ALA A 1 88 ? -1.323 8.873 6.464 1.00 98.12 88 ALA A N 1
ATOM 686 C CA . ALA A 1 88 ? -1.947 10.125 6.047 1.00 98.12 88 ALA A CA 1
ATOM 687 C C . ALA A 1 88 ? -0.901 11.227 5.820 1.00 98.12 88 ALA A C 1
ATOM 689 O O . ALA A 1 88 ? -0.944 11.927 4.803 1.00 98.12 88 ALA A O 1
ATOM 690 N N . HIS A 1 89 ? 0.079 11.350 6.721 1.00 97.19 89 HIS A N 1
ATOM 691 C CA . HIS A 1 89 ? 1.199 12.280 6.578 1.00 97.19 89 HIS A CA 1
ATOM 692 C C . HIS A 1 89 ? 2.098 11.947 5.382 1.00 97.19 89 HIS A C 1
ATOM 694 O O . HIS A 1 89 ? 2.381 12.840 4.580 1.00 97.19 89 HIS A O 1
ATOM 700 N N . LYS A 1 90 ? 2.515 10.685 5.229 1.00 96.88 90 LYS A N 1
ATOM 701 C CA . LYS A 1 90 ? 3.422 10.259 4.148 1.00 96.88 90 LYS A CA 1
ATOM 702 C C . LYS A 1 90 ? 2.801 10.415 2.764 1.00 96.88 90 LYS A C 1
ATOM 704 O O . LYS A 1 90 ? 3.444 10.938 1.861 1.00 96.88 90 LYS A O 1
ATOM 709 N N . LEU A 1 91 ? 1.522 10.073 2.622 1.00 96.69 91 LEU A N 1
ATOM 710 C CA . LEU A 1 91 ? 0.780 10.222 1.366 1.00 96.69 91 LEU A CA 1
ATOM 711 C C . LEU A 1 91 ? 0.181 11.626 1.178 1.00 96.69 91 LEU A C 1
ATOM 713 O O . LEU A 1 91 ? -0.432 11.911 0.149 1.00 96.69 91 LEU A O 1
ATOM 717 N N . LYS A 1 92 ? 0.339 12.521 2.165 1.00 96.12 92 LYS A N 1
ATOM 718 C CA . LYS A 1 92 ? -0.258 13.868 2.198 1.00 96.12 92 LYS A CA 1
ATOM 719 C C . LYS A 1 92 ? -1.784 13.842 1.992 1.00 96.12 92 LYS A C 1
ATOM 721 O O . LYS A 1 92 ? -2.352 14.753 1.385 1.00 96.12 92 LYS A O 1
ATOM 726 N N . ARG A 1 93 ? -2.472 12.829 2.529 1.00 97.44 93 ARG A N 1
ATOM 727 C CA . ARG A 1 93 ? -3.928 12.616 2.412 1.00 97.44 93 ARG A CA 1
ATOM 728 C C . ARG A 1 93 ? -4.621 12.880 3.733 1.00 97.44 93 ARG A C 1
ATOM 730 O O . ARG A 1 93 ? -4.321 12.221 4.715 1.00 97.44 93 ARG A O 1
ATOM 737 N N . ALA A 1 94 ? -5.492 13.893 3.768 1.00 95.81 94 ALA A N 1
ATOM 738 C CA . ALA A 1 94 ? -6.235 14.317 4.962 1.00 95.81 94 ALA A CA 1
ATOM 739 C C . ALA A 1 94 ? -5.398 14.394 6.267 1.00 95.81 94 ALA A C 1
ATOM 741 O O . ALA A 1 94 ? -5.940 14.292 7.363 1.00 95.81 94 ALA A O 1
ATOM 742 N N . HIS A 1 95 ? -4.086 14.643 6.161 1.00 93.62 95 HIS A N 1
ATOM 743 C CA . HIS A 1 95 ? -3.123 14.595 7.271 1.00 93.62 95 HIS A CA 1
ATOM 744 C C . HIS A 1 95 ? -3.392 15.618 8.387 1.00 93.62 95 HIS A C 1
ATOM 746 O O . HIS A 1 95 ? -2.866 15.493 9.483 1.00 93.62 95 HIS A O 1
ATOM 752 N N . LYS A 1 96 ? -4.213 16.641 8.120 1.00 94.88 96 LYS A N 1
ATOM 753 C CA . LYS A 1 96 ? -4.641 17.640 9.114 1.00 94.88 96 LYS A CA 1
ATOM 754 C C . LYS A 1 96 ? -5.935 17.264 9.837 1.00 94.88 96 LYS A C 1
ATOM 756 O O . LYS A 1 96 ? -6.301 17.931 10.801 1.00 94.88 96 LYS A O 1
ATOM 761 N N . SER A 1 97 ? -6.658 16.257 9.347 1.00 95.88 97 SER A N 1
ATOM 762 C CA . SER A 1 97 ? -7.884 15.789 9.987 1.00 95.88 97 SER A CA 1
ATOM 763 C C . SER A 1 97 ? -7.557 15.147 11.335 1.00 95.88 97 SER A C 1
ATOM 765 O O . SER A 1 97 ? -6.467 14.617 11.532 1.00 95.88 97 SER A O 1
ATOM 767 N N . LYS A 1 98 ? -8.509 15.162 12.265 1.00 94.25 98 LYS A N 1
ATOM 768 C CA . LYS A 1 98 ? -8.442 14.359 13.497 1.00 94.25 98 LYS A CA 1
ATOM 769 C C . LYS A 1 98 ? -9.281 13.087 13.407 1.00 94.25 98 LYS A C 1
ATOM 771 O O . LYS A 1 98 ? -9.135 12.210 14.242 1.00 94.25 98 LYS A O 1
ATOM 776 N N . GLU A 1 99 ? -10.127 12.978 12.390 1.00 97.38 99 GLU A N 1
ATOM 777 C CA . GLU A 1 99 ? -11.076 11.879 12.238 1.00 97.38 99 GLU A CA 1
ATOM 778 C C . GLU A 1 99 ? -10.473 10.741 11.411 1.00 97.38 99 GLU A C 1
ATOM 780 O O . GLU A 1 99 ? -10.105 10.943 10.246 1.00 97.38 99 GLU A O 1
ATOM 785 N N . SER A 1 100 ? -10.432 9.537 11.989 1.00 97.62 100 SER A N 1
ATOM 786 C CA . SER A 1 100 ? -9.943 8.316 11.335 1.00 97.62 100 SER A CA 1
ATOM 787 C C . SER A 1 100 ? -10.706 8.011 10.051 1.00 97.62 100 SER A C 1
ATOM 789 O O . SER A 1 100 ? -10.088 7.756 9.022 1.00 97.62 100 SER A O 1
ATOM 791 N N . LYS A 1 101 ? -12.038 8.146 10.065 1.00 97.19 101 LYS A N 1
ATOM 792 C CA . LYS A 1 101 ? -12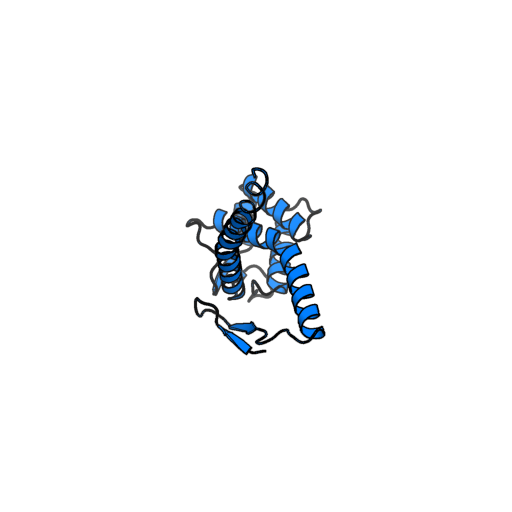.887 7.954 8.880 1.00 97.19 101 LYS A CA 1
ATOM 793 C C . LYS A 1 101 ? -12.462 8.834 7.705 1.00 97.19 101 LYS A C 1
ATOM 795 O O . LYS A 1 101 ? -12.250 8.344 6.600 1.00 97.19 101 LYS A O 1
ATOM 800 N N . THR A 1 102 ? -12.280 10.130 7.952 1.00 97.69 102 THR A N 1
ATOM 801 C CA . THR A 1 102 ? -11.880 11.099 6.923 1.00 97.69 102 THR A CA 1
ATOM 802 C C . THR A 1 102 ? -10.477 10.799 6.377 1.00 97.69 102 THR A C 1
ATOM 804 O O . THR A 1 102 ? -10.249 10.902 5.169 1.00 97.69 102 THR A O 1
ATOM 807 N N . LYS A 1 103 ? -9.538 10.376 7.238 1.00 98.38 103 LYS A N 1
ATOM 808 C CA . LYS A 1 103 ? -8.193 9.937 6.822 1.00 98.38 103 LYS A CA 1
ATOM 809 C C . LYS A 1 103 ? -8.242 8.678 5.965 1.00 98.38 103 LYS A C 1
ATOM 811 O O . LYS A 1 103 ? -7.725 8.687 4.849 1.00 98.38 103 LYS A O 1
ATOM 816 N N . LEU A 1 104 ? -8.892 7.630 6.469 1.00 98.00 104 LEU A N 1
ATOM 817 C CA . LEU A 1 104 ? -9.017 6.336 5.807 1.00 98.00 104 LEU A CA 1
ATOM 818 C C . LEU A 1 104 ? -9.642 6.488 4.422 1.00 98.00 104 LEU A C 1
ATOM 820 O O . LEU A 1 104 ? -9.069 6.016 3.443 1.00 98.00 104 LEU A O 1
ATOM 824 N N . ARG A 1 105 ? -10.757 7.219 4.324 1.00 96.25 105 ARG A N 1
ATOM 825 C CA . ARG A 1 105 ? -11.430 7.467 3.050 1.00 96.25 105 ARG A CA 1
ATOM 826 C C . ARG A 1 105 ? -10.519 8.178 2.050 1.00 96.25 105 ARG A C 1
ATOM 828 O O . ARG A 1 105 ? -10.375 7.718 0.923 1.00 96.25 105 ARG A O 1
ATOM 835 N N . SER A 1 106 ? -9.836 9.243 2.477 1.00 97.69 106 SER A N 1
ATOM 836 C CA . SER A 1 106 ? -8.913 9.987 1.610 1.00 97.69 106 SER A CA 1
ATOM 837 C C . SER A 1 106 ? -7.720 9.146 1.137 1.00 97.69 106 SER A C 1
ATOM 839 O O . SER A 1 106 ? -7.230 9.368 0.028 1.00 97.69 106 SER A O 1
ATOM 841 N N . ILE A 1 107 ? -7.242 8.203 1.954 1.00 98.12 107 ILE A N 1
ATOM 842 C CA . ILE A 1 107 ? -6.183 7.257 1.578 1.00 98.12 107 ILE A CA 1
ATOM 843 C C . ILE A 1 107 ? -6.715 6.219 0.585 1.00 98.12 107 ILE A C 1
ATOM 845 O O . ILE A 1 107 ? -6.082 5.999 -0.441 1.00 98.12 107 ILE A O 1
ATOM 849 N N . LEU A 1 108 ? -7.880 5.620 0.841 1.00 97.38 108 LEU A N 1
ATOM 850 C CA . LEU A 1 108 ? -8.499 4.645 -0.061 1.00 97.38 108 LEU A CA 1
ATOM 851 C C . LEU A 1 108 ? -8.818 5.252 -1.432 1.00 97.38 108 LEU A C 1
ATOM 853 O O . LEU A 1 108 ? -8.480 4.654 -2.451 1.00 97.38 108 LEU A O 1
ATOM 857 N N . ASP A 1 109 ? -9.386 6.460 -1.468 1.00 96.19 109 ASP A N 1
ATOM 858 C CA . ASP A 1 109 ? -9.649 7.188 -2.715 1.00 96.19 109 ASP A CA 1
ATOM 859 C C . ASP A 1 109 ? -8.347 7.447 -3.491 1.00 96.19 109 ASP A C 1
ATOM 861 O O . ASP A 1 109 ? -8.298 7.273 -4.709 1.00 96.19 109 ASP A O 1
ATOM 865 N N . TYR A 1 110 ? -7.262 7.792 -2.789 1.00 97.12 110 TYR A N 1
ATOM 866 C CA . TYR A 1 110 ? -5.943 7.931 -3.403 1.00 97.12 110 TYR A CA 1
ATOM 867 C C . TYR A 1 110 ? -5.416 6.604 -3.962 1.00 97.12 110 TYR A C 1
ATOM 869 O O . TYR A 1 110 ? -4.943 6.569 -5.092 1.00 97.12 110 TYR A O 1
ATOM 877 N N . LEU A 1 111 ? -5.526 5.502 -3.220 1.00 97.62 111 LEU A N 1
ATOM 878 C CA . LEU A 1 111 ? -5.085 4.187 -3.693 1.00 97.62 111 LEU A CA 1
ATOM 879 C C . LEU A 1 111 ? -5.911 3.698 -4.895 1.00 97.62 111 LEU A C 1
ATOM 881 O O . LEU A 1 111 ? -5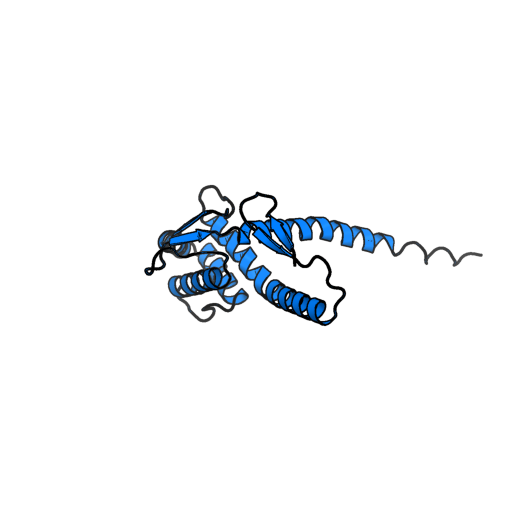.369 3.017 -5.766 1.00 97.62 111 LEU A O 1
ATOM 885 N N . VAL A 1 112 ? -7.189 4.080 -4.991 1.00 96.69 112 VAL A N 1
ATOM 886 C CA . VAL A 1 112 ? -8.000 3.864 -6.199 1.00 96.69 112 VAL A CA 1
ATOM 887 C C . VAL A 1 112 ? -7.506 4.725 -7.358 1.00 96.69 112 VAL A C 1
ATOM 889 O O . VAL A 1 112 ? -7.309 4.208 -8.455 1.00 96.69 112 VAL A O 1
ATOM 892 N N . GLN A 1 113 ? -7.262 6.017 -7.128 1.00 95.94 113 GLN A N 1
ATOM 893 C CA . GLN A 1 113 ? -6.742 6.927 -8.153 1.00 95.94 113 GLN A CA 1
ATOM 894 C C . GLN A 1 113 ? -5.398 6.444 -8.718 1.00 95.94 113 GLN A C 1
ATOM 896 O O . GLN A 1 113 ? -5.173 6.512 -9.924 1.00 95.94 113 GLN A O 1
ATOM 901 N N . GLU A 1 114 ? -4.525 5.923 -7.860 1.00 95.75 114 GLU A N 1
ATOM 902 C CA . GLU A 1 114 ? -3.237 5.351 -8.252 1.00 95.75 114 GLU A CA 1
ATOM 903 C C . GLU A 1 114 ? -3.358 3.929 -8.827 1.00 95.75 114 GLU A C 1
ATOM 905 O O . GLU A 1 114 ? -2.352 3.339 -9.212 1.00 95.75 114 GLU A O 1
ATOM 910 N N . GLY A 1 115 ? -4.555 3.345 -8.894 1.00 96.12 115 GLY A N 1
ATOM 911 C CA . GLY A 1 115 ? -4.795 2.040 -9.512 1.00 96.12 115 GLY A CA 1
ATOM 912 C C . GLY A 1 115 ? -4.374 0.832 -8.672 1.00 96.12 115 GLY A C 1
ATOM 913 O O . GLY A 1 115 ? -4.291 -0.271 -9.207 1.00 96.12 115 GLY A O 1
ATOM 914 N N . TYR A 1 116 ? -4.114 1.003 -7.374 1.00 97.56 116 TYR A N 1
ATOM 915 C CA . TYR A 1 116 ? -3.904 -0.112 -6.441 1.00 97.56 116 TYR A CA 1
ATOM 916 C C . TYR A 1 116 ? -5.211 -0.834 -6.095 1.00 97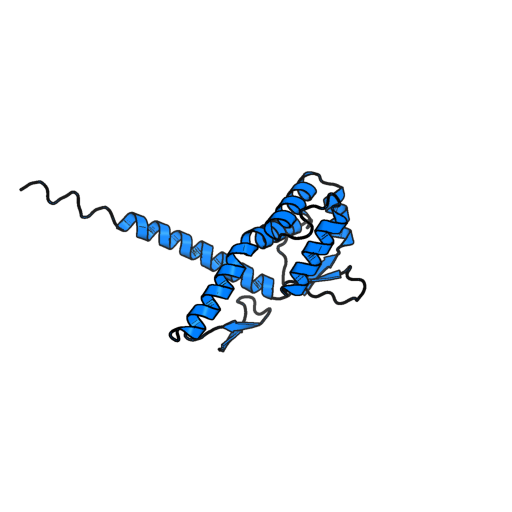.56 116 TYR A C 1
ATOM 918 O O . TYR A 1 116 ? -5.226 -2.042 -5.853 1.00 97.56 116 TYR A O 1
ATOM 926 N N . PHE A 1 117 ? -6.321 -0.100 -6.093 1.00 97.62 117 PHE A N 1
ATOM 927 C CA . PHE A 1 117 ? -7.656 -0.655 -5.910 1.00 97.62 117 PHE A CA 1
ATOM 928 C C . PHE A 1 117 ? -8.595 -0.211 -7.023 1.00 97.62 117 PHE A C 1
ATOM 930 O O . PHE A 1 117 ? -8.418 0.837 -7.636 1.00 97.62 117 PHE A O 1
ATOM 937 N N . VAL A 1 118 ? -9.659 -0.980 -7.216 1.00 95.88 118 VAL A N 1
ATOM 938 C CA . VAL A 1 118 ? -10.875 -0.523 -7.891 1.00 95.88 118 VAL A CA 1
ATOM 939 C C . VAL A 1 118 ? -12.037 -0.573 -6.907 1.00 95.88 118 VAL A C 1
ATOM 941 O O . VAL A 1 118 ? -12.110 -1.483 -6.080 1.00 95.88 118 VAL A O 1
ATOM 944 N N . SER A 1 119 ? -12.958 0.389 -6.988 1.00 93.44 119 SER A N 1
ATOM 945 C CA . SER A 1 119 ? -14.213 0.325 -6.234 1.00 93.44 119 SER A CA 1
ATOM 946 C C . SER A 1 119 ? -15.358 -0.054 -7.179 1.00 93.44 119 SER A C 1
ATOM 948 O O . SER A 1 119 ? -15.706 0.738 -8.054 1.00 93.44 119 SER A O 1
ATOM 950 N N . PRO A 1 120 ? -15.945 -1.259 -7.052 1.00 83.31 120 PRO A N 1
ATOM 951 C CA . PRO A 1 120 ? -17.005 -1.725 -7.946 1.00 83.31 120 PRO A CA 1
ATOM 952 C C . PRO A 1 120 ? -18.359 -1.041 -7.700 1.00 83.31 120 PRO A C 1
ATOM 954 O O . PRO A 1 120 ? -19.270 -1.187 -8.508 1.00 83.31 120 PRO A O 1
ATOM 957 N N . SER A 1 121 ? -18.519 -0.323 -6.583 1.00 76.81 121 SER A N 1
ATOM 958 C CA . SER A 1 121 ? -19.776 0.329 -6.204 1.00 76.81 121 SER A CA 1
ATOM 959 C C . SER A 1 121 ? -19.606 1.841 -6.124 1.00 76.81 121 SER A C 1
ATOM 961 O O . SER A 1 121 ? -18.607 2.322 -5.594 1.00 76.81 121 SER A O 1
ATOM 963 N N . SER A 1 122 ? -20.618 2.596 -6.553 1.00 67.69 122 SER A N 1
ATOM 964 C CA . SER A 1 122 ? -20.648 4.059 -6.407 1.00 67.69 122 SER A CA 1
ATOM 965 C C . SER A 1 122 ? -20.701 4.519 -4.944 1.00 67.69 122 SER A C 1
ATOM 967 O O . SER A 1 122 ? -20.391 5.668 -4.652 1.00 67.69 122 SER A O 1
ATOM 969 N N . THR A 1 123 ? -21.088 3.630 -4.024 1.00 68.06 123 THR A N 1
ATOM 970 C CA . THR A 1 123 ? -21.088 3.850 -2.569 1.00 68.06 123 THR A CA 1
ATOM 971 C C . THR A 1 123 ? -19.707 3.718 -1.929 1.00 68.06 123 THR A C 1
ATOM 973 O O . THR A 1 123 ? -19.542 4.118 -0.782 1.00 68.06 123 THR A O 1
ATOM 976 N N . GLY A 1 124 ? -18.715 3.177 -2.645 1.00 66.25 124 GLY A N 1
ATOM 977 C CA . GLY A 1 124 ? -17.312 3.231 -2.244 1.00 66.25 124 GLY A CA 1
ATOM 978 C C . GLY A 1 124 ? -16.889 2.340 -1.074 1.00 66.25 124 GLY A C 1
ATOM 979 O O . GLY A 1 124 ? -15.744 2.450 -0.671 1.00 66.25 124 GLY A O 1
ATOM 980 N N . SER A 1 125 ? -17.745 1.486 -0.514 1.00 85.62 125 SER A N 1
ATOM 981 C CA . SER A 1 125 ? -17.430 0.743 0.719 1.00 85.62 125 SER A CA 1
ATOM 982 C C . SER A 1 125 ? -16.589 -0.520 0.511 1.00 85.62 125 SER A C 1
ATOM 984 O O . SER A 1 125 ? -15.973 -1.002 1.458 1.00 85.62 125 SER A O 1
ATOM 986 N N . LEU A 1 126 ? -16.561 -1.058 -0.711 1.00 94.31 126 LEU A N 1
ATOM 987 C CA . LEU A 1 126 ? -15.786 -2.241 -1.083 1.00 94.31 126 LEU A CA 1
ATOM 988 C C . LEU A 1 126 ? -14.683 -1.854 -2.071 1.00 94.31 126 LEU A C 1
ATOM 990 O O . LEU A 1 126 ? -14.922 -1.090 -3.011 1.00 94.31 126 LEU A O 1
ATOM 994 N N . PHE A 1 127 ? -13.502 -2.432 -1.882 1.00 96.19 127 PHE A N 1
ATOM 995 C CA . PHE A 1 127 ? -12.326 -2.240 -2.722 1.00 96.19 127 PHE A CA 1
ATOM 996 C C . PHE A 1 127 ? -11.776 -3.593 -3.152 1.00 96.19 127 PHE A C 1
ATOM 998 O O . PHE A 1 127 ? -11.706 -4.521 -2.347 1.00 96.19 127 PHE A O 1
ATOM 1005 N N . ILE A 1 128 ? -11.394 -3.706 -4.422 1.00 96.94 128 ILE A N 1
ATOM 1006 C CA . ILE A 1 128 ? -10.775 -4.906 -4.987 1.00 96.94 128 ILE A CA 1
ATOM 1007 C C . ILE A 1 128 ? -9.340 -4.559 -5.365 1.00 96.94 128 ILE A C 1
ATOM 1009 O O . ILE A 1 128 ? -9.107 -3.625 -6.133 1.00 96.94 128 ILE A O 1
ATOM 1013 N N . ALA A 1 129 ? -8.390 -5.290 -4.793 1.00 97.81 129 ALA A N 1
ATOM 1014 C CA . ALA A 1 129 ? -6.966 -5.160 -5.059 1.00 97.81 129 ALA A CA 1
ATOM 1015 C C . ALA A 1 129 ? -6.656 -5.494 -6.521 1.00 97.81 129 ALA A C 1
ATOM 1017 O O . ALA A 1 129 ? -7.130 -6.501 -7.051 1.00 97.81 129 ALA A O 1
ATOM 1018 N N . THR A 1 130 ? -5.849 -4.664 -7.174 1.00 97.94 130 THR A N 1
ATOM 1019 C CA . THR A 1 130 ? -5.362 -4.930 -8.533 1.00 97.94 130 THR A CA 1
ATOM 1020 C C . THR A 1 130 ? -4.016 -5.660 -8.493 1.00 97.94 130 THR A C 1
ATOM 1022 O O . THR A 1 130 ? -3.367 -5.743 -7.450 1.00 97.94 130 THR A O 1
ATOM 1025 N N . ALA A 1 131 ? -3.544 -6.128 -9.647 1.00 97.31 131 ALA A N 1
ATOM 1026 C CA . ALA A 1 131 ? -2.196 -6.683 -9.796 1.00 97.31 131 ALA A CA 1
ATOM 1027 C C . ALA A 1 131 ? -1.065 -5.650 -9.625 1.00 97.31 131 ALA A C 1
ATOM 1029 O O . ALA A 1 131 ? 0.110 -6.007 -9.636 1.00 97.31 131 ALA A O 1
ATOM 1030 N N . LYS A 1 132 ? -1.383 -4.363 -9.412 1.00 96.75 132 LYS A N 1
ATOM 1031 C CA . LYS A 1 132 ? -0.366 -3.360 -9.069 1.00 96.75 132 LYS A CA 1
ATOM 1032 C C . LYS A 1 132 ? 0.320 -3.679 -7.734 1.00 96.75 132 LYS A C 1
ATOM 1034 O O . LYS A 1 132 ? 1.479 -3.320 -7.550 1.00 96.75 132 LYS A O 1
ATOM 1039 N N . TRP A 1 133 ? -0.363 -4.383 -6.825 1.00 97.25 133 TRP A N 1
ATOM 1040 C CA . TRP A 1 133 ? 0.258 -4.907 -5.606 1.00 97.25 133 TRP A CA 1
ATOM 1041 C C . TRP A 1 133 ? 1.325 -5.962 -5.908 1.00 97.25 133 TRP A C 1
ATOM 1043 O O . TRP A 1 133 ? 2.404 -5.887 -5.329 1.00 97.25 133 TRP A O 1
ATOM 1053 N N . SER A 1 134 ? 1.073 -6.870 -6.855 1.00 96.69 134 SER A N 1
ATOM 1054 C CA . SER A 1 134 ? 2.051 -7.868 -7.312 1.00 96.69 134 SER A CA 1
ATOM 1055 C C . SER A 1 134 ? 3.321 -7.198 -7.841 1.00 96.69 134 SER A C 1
ATOM 1057 O O . SER A 1 134 ? 4.413 -7.485 -7.360 1.00 96.69 134 SER A O 1
ATOM 1059 N N . LEU A 1 135 ? 3.170 -6.190 -8.710 1.00 95.00 135 LEU A N 1
ATOM 1060 C CA . LEU A 1 135 ? 4.300 -5.400 -9.213 1.00 95.00 135 LEU A CA 1
ATOM 1061 C C . LEU A 1 135 ? 5.079 -4.690 -8.091 1.00 95.00 135 LEU A C 1
ATOM 1063 O O . LEU A 1 135 ? 6.307 -4.597 -8.142 1.00 95.00 135 LEU A O 1
ATOM 1067 N N . LEU A 1 136 ? 4.388 -4.180 -7.066 1.00 95.31 136 LEU A N 1
ATOM 1068 C CA . LEU A 1 136 ? 5.052 -3.579 -5.910 1.00 95.31 136 LEU A CA 1
ATOM 1069 C C . LEU A 1 136 ? 5.869 -4.620 -5.133 1.00 95.31 136 LEU A C 1
ATOM 1071 O O . LEU A 1 136 ? 6.996 -4.318 -4.752 1.00 95.31 136 LEU A O 1
ATOM 1075 N N . TYR A 1 137 ? 5.339 -5.824 -4.906 1.00 95.44 137 TYR A N 1
ATOM 1076 C CA . TYR A 1 137 ? 6.082 -6.888 -4.225 1.00 95.44 137 TYR A CA 1
ATOM 1077 C C . TYR A 1 137 ? 7.328 -7.309 -5.002 1.00 95.44 137 TYR A C 1
ATOM 1079 O O . TYR A 1 137 ? 8.396 -7.375 -4.403 1.00 95.44 137 TYR A O 1
ATOM 1087 N N . GLU A 1 138 ? 7.224 -7.479 -6.321 1.00 94.12 138 GLU A N 1
ATOM 1088 C CA . GLU A 1 138 ? 8.378 -7.747 -7.193 1.00 94.12 138 GLU A CA 1
ATOM 1089 C C . GLU A 1 138 ? 9.425 -6.632 -7.113 1.00 94.12 138 GLU A C 1
ATOM 1091 O O . GLU A 1 138 ? 10.624 -6.892 -7.055 1.00 94.12 138 GLU A O 1
ATOM 1096 N N . THR A 1 139 ? 8.978 -5.374 -7.068 1.00 92.12 139 THR A N 1
ATOM 1097 C CA . THR A 1 139 ? 9.877 -4.221 -6.930 1.00 92.12 139 THR A CA 1
ATOM 1098 C C . THR A 1 139 ? 10.597 -4.241 -5.580 1.00 92.12 139 THR A C 1
ATOM 1100 O O . THR A 1 139 ? 11.800 -3.998 -5.523 1.00 92.12 139 THR A O 1
ATOM 1103 N N . LEU A 1 140 ? 9.887 -4.542 -4.488 1.00 92.25 140 LEU A N 1
ATOM 1104 C CA . LEU A 1 140 ? 10.478 -4.634 -3.150 1.00 92.25 140 LEU A CA 1
ATOM 1105 C C . LEU A 1 140 ? 11.451 -5.811 -3.034 1.00 92.25 140 LEU A C 1
ATOM 1107 O O . LEU A 1 140 ? 12.501 -5.665 -2.415 1.00 92.25 140 LEU A O 1
ATOM 1111 N N . GLU A 1 141 ? 11.126 -6.952 -3.638 1.00 92.56 141 GLU A N 1
ATOM 1112 C CA . GLU A 1 141 ? 12.018 -8.108 -3.710 1.00 92.56 141 GLU A CA 1
ATOM 1113 C C . GLU A 1 141 ? 13.280 -7.779 -4.511 1.00 92.56 141 GLU A C 1
ATOM 1115 O O . GLU A 1 141 ? 14.388 -8.036 -4.044 1.00 92.56 141 GLU A O 1
ATOM 1120 N N . PHE A 1 142 ? 13.131 -7.132 -5.671 1.00 90.88 142 PHE A N 1
ATOM 1121 C CA . PHE A 1 142 ? 14.263 -6.655 -6.457 1.00 90.88 142 PHE A CA 1
ATOM 1122 C C . PHE A 1 142 ? 15.157 -5.720 -5.636 1.00 90.88 142 PHE A C 1
ATOM 1124 O O . PHE A 1 142 ? 16.369 -5.920 -5.600 1.00 90.88 142 PHE A O 1
ATOM 1131 N N . ILE A 1 143 ? 14.582 -4.733 -4.942 1.00 89.19 143 ILE A N 1
ATOM 1132 C CA . ILE A 1 143 ? 15.347 -3.831 -4.070 1.00 89.19 143 ILE A CA 1
ATOM 1133 C C . ILE A 1 143 ? 16.093 -4.636 -2.999 1.00 89.19 143 ILE A C 1
ATOM 1135 O O . ILE A 1 143 ? 17.305 -4.494 -2.887 1.00 89.19 143 ILE A O 1
ATOM 1139 N N . ALA A 1 144 ? 15.414 -5.534 -2.283 1.00 88.88 144 ALA A N 1
ATOM 1140 C CA . ALA A 1 144 ? 16.021 -6.320 -1.209 1.00 88.88 144 ALA A CA 1
ATOM 1141 C C . ALA A 1 144 ? 17.184 -7.209 -1.690 1.00 88.88 144 ALA A C 1
ATOM 1143 O O . ALA A 1 144 ? 18.199 -7.322 -1.005 1.00 88.88 144 ALA A O 1
ATOM 1144 N N . ILE A 1 145 ? 17.061 -7.822 -2.873 1.00 89.81 145 ILE A N 1
ATOM 1145 C CA . ILE A 1 145 ? 18.124 -8.645 -3.469 1.00 89.81 145 ILE A CA 1
ATOM 1146 C C . ILE A 1 145 ? 19.340 -7.785 -3.841 1.00 89.81 145 ILE A C 1
ATOM 1148 O O . ILE A 1 145 ? 20.476 -8.203 -3.626 1.00 89.81 145 ILE A O 1
ATOM 1152 N N . ASN A 1 146 ? 19.116 -6.588 -4.387 1.00 86.44 146 ASN A N 1
ATOM 1153 C CA . ASN A 1 146 ? 20.188 -5.734 -4.904 1.00 86.44 146 ASN A CA 1
ATOM 1154 C C . ASN A 1 146 ? 20.813 -4.818 -3.836 1.0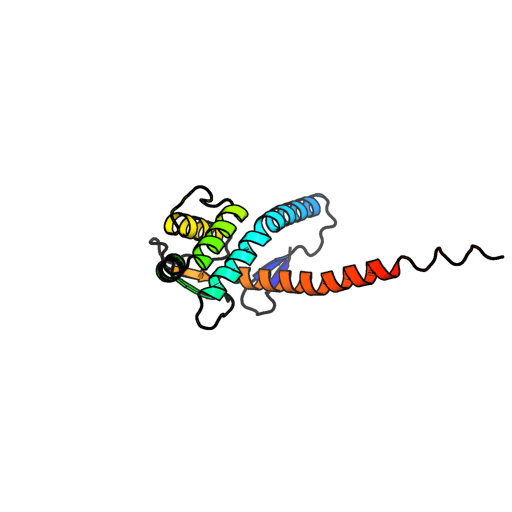0 86.44 146 ASN A C 1
ATOM 1156 O O . ASN A 1 146 ? 21.976 -4.447 -3.972 1.00 86.44 146 ASN A O 1
ATOM 1160 N N . GLU A 1 147 ? 20.106 -4.486 -2.752 1.00 79.12 147 GLU A N 1
ATOM 1161 C CA . GLU A 1 147 ? 20.686 -3.780 -1.597 1.00 79.12 147 GLU A CA 1
ATOM 1162 C C . GLU A 1 147 ? 21.828 -4.594 -0.973 1.00 79.12 147 GLU A C 1
ATOM 1164 O O . GLU A 1 147 ? 22.902 -4.049 -0.722 1.00 79.12 147 GLU A O 1
ATOM 1169 N N . GLY A 1 148 ? 21.660 -5.916 -0.849 1.00 61.66 148 GLY A N 1
ATOM 1170 C CA . GLY A 1 148 ? 22.735 -6.808 -0.402 1.00 61.66 148 GLY A CA 1
ATOM 1171 C C . GLY A 1 148 ? 23.937 -6.865 -1.356 1.00 61.66 148 GLY A C 1
ATOM 1172 O O . GLY A 1 148 ? 25.056 -7.121 -0.917 1.00 61.66 148 GLY A O 1
ATOM 1173 N N . MET A 1 149 ? 23.737 -6.588 -2.651 1.00 57.44 149 MET A N 1
ATOM 1174 C CA . MET A 1 149 ? 24.826 -6.519 -3.633 1.00 57.44 149 MET A CA 1
ATOM 1175 C C . MET A 1 149 ? 25.617 -5.209 -3.507 1.00 57.44 149 MET A C 1
ATOM 1177 O O . MET A 1 149 ? 26.847 -5.236 -3.511 1.00 57.44 149 MET A O 1
ATOM 1181 N N . LEU A 1 150 ? 24.933 -4.077 -3.314 1.00 57.12 150 LEU A N 1
ATOM 1182 C CA . LEU A 1 150 ? 25.560 -2.757 -3.154 1.00 57.12 150 LEU A CA 1
ATOM 1183 C C . LEU A 1 150 ? 26.454 -2.674 -1.906 1.00 57.12 150 LEU A C 1
ATOM 1185 O O . LEU A 1 150 ? 27.523 -2.068 -1.959 1.00 57.12 150 LEU A O 1
ATOM 1189 N N . GLU A 1 151 ? 26.052 -3.305 -0.800 1.00 55.22 151 GLU A N 1
ATOM 1190 C CA . GLU A 1 151 ? 26.873 -3.377 0.418 1.00 55.22 151 GLU A CA 1
ATOM 1191 C C . GLU A 1 151 ? 28.142 -4.221 0.208 1.00 55.22 151 GLU A C 1
ATOM 1193 O O . GLU A 1 151 ? 29.216 -3.850 0.679 1.00 55.22 151 GLU A O 1
ATOM 1198 N N . SER A 1 152 ? 28.050 -5.314 -0.560 1.00 52.66 152 SER A N 1
ATOM 1199 C CA . SER A 1 152 ? 29.196 -6.184 -0.857 1.00 52.66 152 SER A CA 1
ATOM 1200 C C . SER A 1 152 ? 30.208 -5.578 -1.842 1.00 52.66 152 SER A C 1
ATOM 1202 O O . SER A 1 152 ? 31.402 -5.859 -1.748 1.00 52.66 152 SER A O 1
ATOM 1204 N N . GLU A 1 153 ? 29.767 -4.709 -2.756 1.00 53.12 153 GLU A N 1
ATOM 1205 C CA . GLU A 1 153 ? 30.654 -3.985 -3.679 1.00 53.12 153 GLU A CA 1
ATOM 1206 C C . GLU A 1 153 ? 31.344 -2.782 -3.012 1.00 53.12 153 GLU A C 1
ATOM 1208 O O . GLU A 1 153 ? 32.465 -2.430 -3.385 1.00 53.12 153 GLU A O 1
ATOM 1213 N N . ALA A 1 154 ? 30.718 -2.171 -2.000 1.00 54.38 154 ALA A N 1
ATOM 1214 C CA . ALA A 1 154 ? 31.295 -1.057 -1.246 1.00 54.38 154 ALA A CA 1
ATOM 1215 C C . ALA A 1 154 ? 32.463 -1.481 -0.330 1.00 54.38 154 ALA A C 1
ATOM 1217 O O . ALA A 1 154 ? 33.375 -0.685 -0.104 1.00 54.38 154 ALA A O 1
ATOM 1218 N N . ASP A 1 155 ? 32.469 -2.726 0.158 1.00 51.41 155 ASP A N 1
ATOM 1219 C CA . ASP A 1 155 ? 33.534 -3.264 1.024 1.00 51.41 155 ASP A CA 1
ATOM 1220 C C . ASP A 1 155 ? 34.752 -3.783 0.224 1.00 51.41 155 ASP A C 1
ATOM 1222 O O . ASP A 1 155 ? 35.869 -3.849 0.729 1.00 51.41 155 ASP A O 1
ATOM 1226 N N . GLY A 1 156 ? 34.584 -4.065 -1.074 1.00 52.12 156 GLY A N 1
ATOM 1227 C CA . GLY A 1 156 ? 35.667 -4.503 -1.969 1.00 52.12 156 GLY A CA 1
ATOM 1228 C C . GLY A 1 156 ? 36.581 -3.382 -2.492 1.00 52.12 156 GLY A C 1
ATOM 1229 O O . GLY A 1 156 ? 37.501 -3.650 -3.265 1.00 52.12 156 GLY A O 1
ATOM 1230 N N . GLY A 1 157 ? 36.326 -2.124 -2.114 1.00 48.31 157 GLY A N 1
ATOM 1231 C CA . GLY A 1 157 ? 36.981 -0.939 -2.679 1.00 48.31 157 GLY A CA 1
ATOM 1232 C C . GLY A 1 157 ? 38.145 -0.345 -1.878 1.00 48.31 157 GLY A C 1
ATOM 1233 O O . GLY A 1 157 ? 38.724 0.633 -2.345 1.00 48.31 157 GLY A O 1
ATOM 1234 N N . ASN A 1 158 ? 38.499 -0.876 -0.699 1.00 46.44 158 ASN A N 1
ATOM 1235 C CA . ASN A 1 158 ? 39.411 -0.175 0.224 1.00 46.44 158 ASN A CA 1
ATOM 1236 C C . ASN A 1 158 ? 40.697 -0.930 0.631 1.00 46.44 158 ASN A C 1
ATOM 1238 O O . ASN A 1 158 ? 41.409 -0.473 1.523 1.00 46.44 158 ASN A O 1
ATOM 1242 N N . GLU A 1 159 ? 41.049 -2.047 -0.017 1.00 46.66 159 GLU A N 1
ATOM 1243 C CA . GLU A 1 159 ? 42.241 -2.842 0.358 1.00 46.66 159 GLU A CA 1
ATOM 1244 C C . GLU A 1 159 ? 43.484 -2.668 -0.538 1.00 46.66 159 GLU A C 1
ATOM 1246 O O . GLU A 1 159 ? 44.513 -3.283 -0.265 1.00 46.66 159 GLU A O 1
ATOM 1251 N N . LEU A 1 160 ? 43.473 -1.798 -1.558 1.00 48.47 160 LEU A N 1
ATOM 1252 C CA . LEU A 1 160 ? 44.630 -1.658 -2.468 1.00 48.47 160 LEU A CA 1
ATOM 1253 C C . LEU A 1 160 ? 45.560 -0.455 -2.220 1.00 48.47 160 LEU A C 1
ATOM 1255 O O . LEU A 1 160 ? 46.627 -0.412 -2.826 1.00 48.47 160 LEU A O 1
ATOM 1259 N N . ASP A 1 161 ? 45.257 0.449 -1.281 1.00 47.75 161 ASP A N 1
ATOM 1260 C CA . ASP A 1 161 ? 46.074 1.664 -1.062 1.00 47.75 161 ASP A CA 1
ATOM 1261 C C . ASP A 1 161 ? 46.971 1.653 0.195 1.00 47.75 161 ASP A C 1
ATOM 1263 O O . ASP A 1 161 ? 47.698 2.614 0.440 1.00 47.75 161 ASP A O 1
ATOM 1267 N N . THR A 1 162 ? 47.018 0.564 0.977 1.00 46.19 162 THR A N 1
ATOM 1268 C CA . THR A 1 162 ? 47.836 0.527 2.218 1.00 46.19 162 THR A CA 1
ATOM 1269 C C . THR A 1 162 ? 49.158 -0.252 2.091 1.00 46.19 162 THR A C 1
ATOM 1271 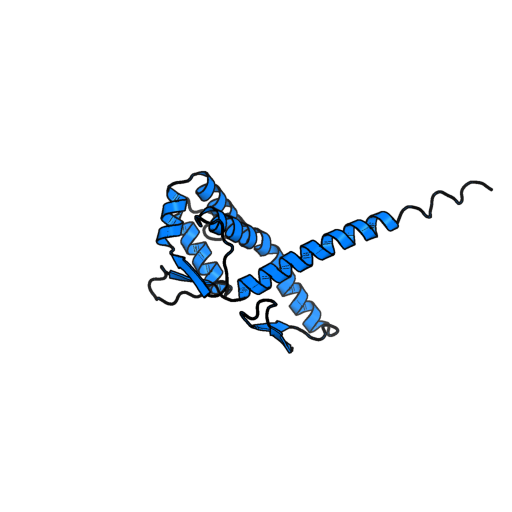O O . THR A 1 162 ? 49.938 -0.287 3.040 1.00 46.19 162 THR A O 1
ATOM 1274 N N . GLN A 1 163 ? 49.486 -0.838 0.929 1.00 43.16 163 GLN A N 1
ATOM 1275 C CA . GLN A 1 163 ? 50.677 -1.703 0.798 1.00 43.16 163 GLN A CA 1
ATOM 1276 C C . GLN A 1 163 ? 51.814 -1.186 -0.104 1.00 43.16 163 GLN A C 1
ATOM 1278 O O . GLN A 1 163 ? 52.789 -1.901 -0.311 1.00 43.16 163 GLN A O 1
ATOM 1283 N N . MET A 1 164 ? 51.770 0.069 -0.569 1.00 47.94 164 MET A N 1
ATOM 1284 C CA . MET A 1 164 ? 52.865 0.694 -1.347 1.00 47.94 164 MET A CA 1
ATOM 1285 C C . MET A 1 164 ? 53.710 1.692 -0.536 1.00 47.94 164 MET A C 1
ATOM 1287 O O . MET A 1 164 ? 54.316 2.608 -1.085 1.00 47.94 164 MET A O 1
ATOM 1291 N N . GLY A 1 165 ? 53.766 1.512 0.784 1.00 46.66 165 GLY A N 1
ATOM 1292 C CA . GLY A 1 165 ? 54.544 2.347 1.697 1.00 46.66 165 GLY A CA 1
ATOM 1293 C C . GLY A 1 165 ? 55.644 1.596 2.436 1.00 46.66 165 GLY A C 1
ATOM 1294 O O . GLY A 1 165 ? 55.815 1.868 3.614 1.00 46.66 165 GLY A O 1
ATOM 1295 N N . LEU A 1 166 ? 56.335 0.630 1.819 1.00 45.28 166 LEU A N 1
ATOM 1296 C CA . LEU A 1 166 ? 57.499 -0.037 2.424 1.00 45.28 166 LEU A CA 1
ATOM 1297 C C . LEU A 1 166 ? 58.375 -0.740 1.364 1.00 45.28 166 LEU A C 1
ATOM 1299 O O . LEU A 1 166 ? 58.467 -1.961 1.391 1.00 45.28 166 LEU A O 1
ATOM 1303 N N . ILE A 1 167 ? 59.016 0.009 0.452 1.00 43.59 167 ILE A N 1
ATOM 1304 C CA . ILE A 1 167 ? 60.389 -0.253 -0.053 1.00 43.59 167 ILE A CA 1
ATOM 1305 C C . ILE A 1 167 ? 61.006 1.075 -0.502 1.00 43.59 167 ILE A C 1
ATOM 1307 O O . ILE A 1 167 ? 60.330 1.794 -1.271 1.00 43.59 167 ILE A O 1
#

Foldseek 3Di:
DDWDAFPVNQDIDDDDPDQPDPVSVVVVVVVVVVCVLLVVLVVLVQQLVLVLDPVSDGQDAQDKDFLVSSLVSCVVDPVSVVSLLVSCVSNVFCNVDPDSSRSSQRVLVVCVVVVQWPQPDPVRGMTGGHCVSSVSVVVVVVCVVCVVVVVVVVVVPPPPPPPPPDD

Radius of gyration: 20.7 Å; chains: 1; bounding box: 82×32×45 Å

Organism: Vibrio parahaemolyticus (NCBI:txid670)

Sequence (167 aa):
MTTVETQDGLGFYCGYENIDNTRKKNEVLKDFEVFSQTMEGIIAWLKLARNIDSDSRPIMAGGKLSESELLAAIEESNSLQNQLDHIAHKLKRAHKSKESKTKLRSILDYLVQEGYFVSPSSTGSLFIATAKWSLLYETLEFIAINEGMLESEADGGNELDTQMGLI

Secondary structure (DSSP, 8-state):
-EEEE-TTSS-EEEE-S---SHHHHHHHHHHHHHHHHHHHHHHHHHHHHHHHSTT-----TT-EEEHHHHHHHHHT-HHHHHHHHHHHHHTTSSTT---HHHHHHHHHHHHHHTTSEE--STT--EEEE-THHHHHHHHHHHHHHHHHHHHHHHHTTSSSSSSSS--